Protein AF-A0A3B0ZGE5-F1 (afdb_monomer)

Structure (mmCIF, N/CA/C/O backbone):
data_AF-A0A3B0ZGE5-F1
#
_entry.id   AF-A0A3B0ZGE5-F1
#
loop_
_atom_site.group_PDB
_atom_site.id
_atom_site.type_symbol
_atom_site.label_atom_id
_atom_site.label_alt_id
_atom_site.label_comp_id
_atom_site.label_asym_id
_atom_site.label_entity_id
_atom_site.label_seq_id
_atom_site.pdbx_PDB_ins_code
_atom_site.Cartn_x
_atom_site.Cartn_y
_atom_site.Cartn_z
_atom_site.occupancy
_atom_site.B_iso_or_equiv
_atom_site.auth_seq_id
_atom_site.auth_comp_id
_atom_site.auth_asym_id
_atom_site.auth_atom_id
_atom_site.pdbx_PDB_model_num
ATOM 1 N N . ALA A 1 1 ? -12.308 -19.218 6.297 1.00 45.34 1 ALA A N 1
ATOM 2 C CA . ALA A 1 1 ? -11.127 -18.395 6.639 1.00 45.34 1 ALA A CA 1
ATOM 3 C C . ALA A 1 1 ? -11.142 -17.140 5.770 1.00 45.34 1 ALA A C 1
ATOM 5 O O . ALA A 1 1 ? -11.259 -17.265 4.559 1.00 45.34 1 ALA A O 1
ATOM 6 N N . GLY A 1 2 ? -11.146 -15.946 6.369 1.00 51.28 2 GLY A N 1
ATOM 7 C CA . GLY A 1 2 ? -11.270 -14.687 5.628 1.00 51.28 2 GLY A CA 1
ATOM 8 C C . GLY A 1 2 ? -10.022 -14.375 4.798 1.00 51.28 2 GLY A C 1
ATOM 9 O O . GLY A 1 2 ? -8.905 -14.608 5.249 1.00 51.28 2 GLY A O 1
ATOM 10 N N . VAL A 1 3 ? -10.225 -13.800 3.610 1.00 68.50 3 VAL A N 1
ATOM 11 C CA . VAL A 1 3 ? -9.197 -13.315 2.660 1.00 68.50 3 VAL A CA 1
ATOM 12 C C . VAL A 1 3 ? -8.118 -12.409 3.283 1.00 68.50 3 VAL A C 1
ATOM 14 O O . VAL A 1 3 ? -7.049 -12.223 2.701 1.00 68.50 3 VAL A O 1
ATOM 17 N N . HIS A 1 4 ? -8.344 -11.892 4.494 1.00 68.44 4 HIS A N 1
ATOM 18 C CA . HIS A 1 4 ? -7.355 -11.185 5.299 1.00 68.44 4 HIS A CA 1
ATOM 19 C C . HIS A 1 4 ? -7.366 -11.669 6.753 1.00 68.44 4 HIS A C 1
ATOM 21 O O . HIS A 1 4 ? -8.420 -11.804 7.367 1.00 68.44 4 HIS A O 1
ATOM 27 N N . SER A 1 5 ? -6.173 -11.868 7.319 1.00 76.19 5 SER A N 1
ATOM 28 C CA . SER A 1 5 ? -5.967 -12.317 8.704 1.00 76.19 5 SER A CA 1
ATOM 29 C C . SER A 1 5 ? -6.004 -11.190 9.742 1.00 76.19 5 SER A C 1
ATOM 31 O O . SER A 1 5 ? -6.060 -11.453 10.939 1.00 76.19 5 SER A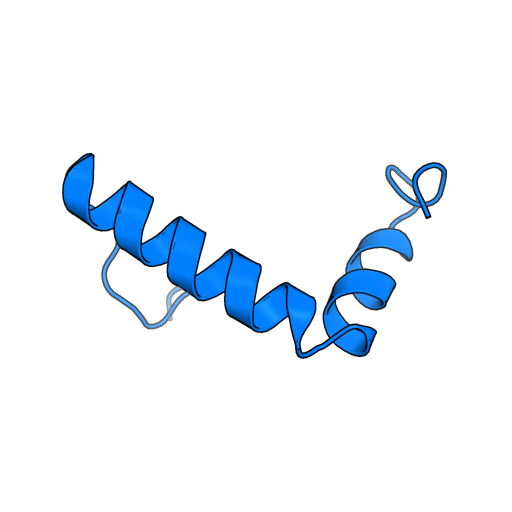 O 1
ATOM 33 N N . LYS A 1 6 ? -5.955 -9.923 9.309 1.00 83.00 6 LYS A N 1
ATOM 34 C CA . LYS A 1 6 ? -5.917 -8.755 10.201 1.00 83.00 6 LYS A CA 1
ATOM 35 C C . LYS A 1 6 ? -7.305 -8.148 10.367 1.00 83.00 6 LYS A C 1
ATOM 37 O O . 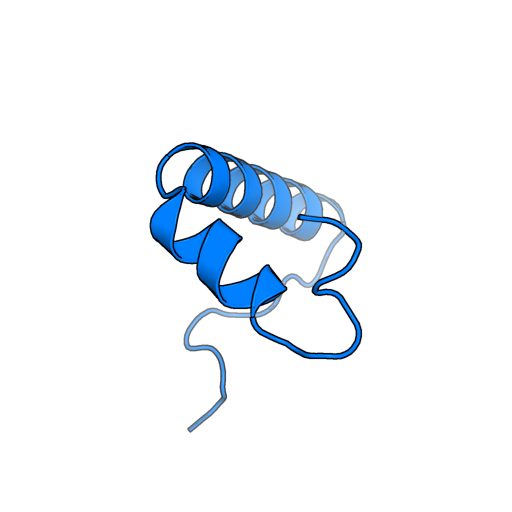LYS A 1 6 ? -8.017 -7.974 9.381 1.00 83.00 6 LYS A O 1
ATOM 42 N N . SER A 1 7 ? -7.628 -7.713 11.586 1.00 86.88 7 SER A N 1
ATOM 43 C CA . SER A 1 7 ? -8.866 -6.978 11.866 1.00 86.88 7 SER A CA 1
ATOM 44 C C . SER A 1 7 ? -9.023 -5.779 10.920 1.00 86.88 7 SER A C 1
ATOM 46 O O . SER A 1 7 ? -8.039 -5.060 10.688 1.00 86.88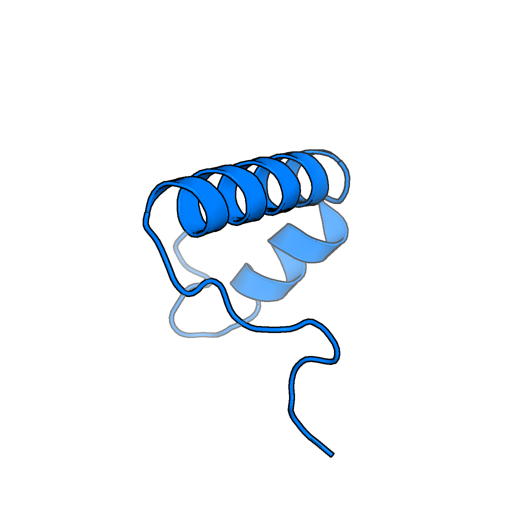 7 SER A O 1
ATOM 48 N N . PRO A 1 8 ? -10.226 -5.515 10.380 1.00 89.50 8 PRO A N 1
ATOM 49 C CA . PRO A 1 8 ? -10.474 -4.380 9.491 1.00 89.50 8 PRO A CA 1
ATOM 50 C C . PRO A 1 8 ? -10.278 -3.042 10.218 1.00 89.50 8 PRO A C 1
ATOM 52 O O . PRO A 1 8 ? -10.253 -2.972 11.447 1.00 89.50 8 PRO A O 1
ATOM 55 N N . ALA A 1 9 ? -10.035 -1.959 9.473 1.00 94.00 9 ALA A N 1
ATOM 56 C CA . ALA A 1 9 ? -10.047 -0.620 10.067 1.00 94.00 9 ALA A CA 1
ATOM 57 C C . ALA A 1 9 ? -11.498 -0.211 10.337 1.00 94.00 9 ALA A C 1
ATOM 59 O O . ALA A 1 9 ? -12.325 -0.318 9.439 1.00 94.00 9 ALA A O 1
ATOM 60 N N . ARG A 1 10 ? -11.796 0.259 11.553 1.00 94.94 10 ARG A N 1
ATOM 61 C CA . ARG A 1 10 ? -13.151 0.693 11.943 1.00 94.94 10 ARG A CA 1
ATOM 62 C C . ARG A 1 10 ? -13.292 2.214 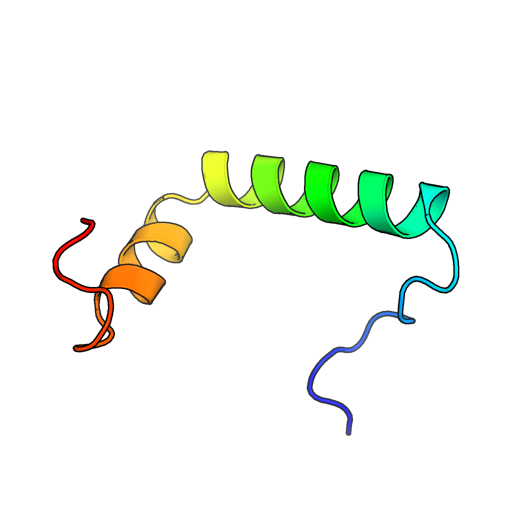12.035 1.00 94.94 10 ARG A C 1
ATOM 64 O O . ARG A 1 10 ? -14.384 2.715 12.251 1.00 94.94 10 ARG A O 1
ATOM 71 N N . ASN A 1 11 ? -12.195 2.957 11.881 1.00 96.62 11 ASN A N 1
ATOM 72 C CA . ASN A 1 11 ? -12.199 4.418 11.894 1.00 96.62 11 ASN A CA 1
ATOM 73 C C . ASN A 1 11 ? -11.147 5.018 10.946 1.00 96.62 11 ASN A C 1
ATOM 75 O O . ASN A 1 11 ? -10.220 4.344 10.481 1.00 96.62 11 ASN A O 1
ATOM 79 N N . 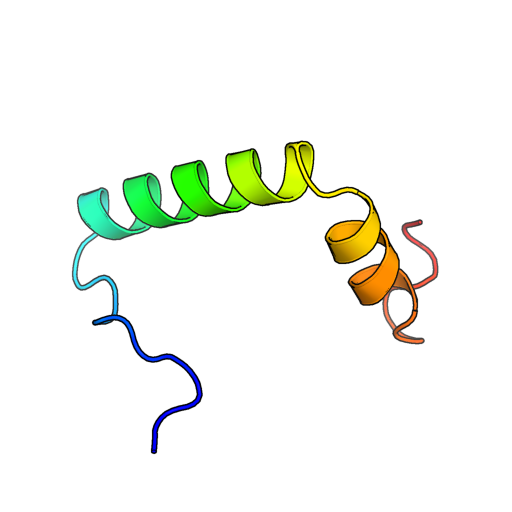LYS A 1 12 ? -11.276 6.325 10.690 1.00 96.88 12 LYS A N 1
ATOM 80 C CA . LYS A 1 12 ? -10.454 7.069 9.721 1.00 96.88 12 LYS A CA 1
ATOM 81 C C . LYS A 1 12 ? -8.965 7.096 10.096 1.00 96.88 12 LYS A C 1
ATOM 83 O O . LYS A 1 12 ? -8.114 6.996 9.215 1.00 96.88 12 LYS A O 1
ATOM 88 N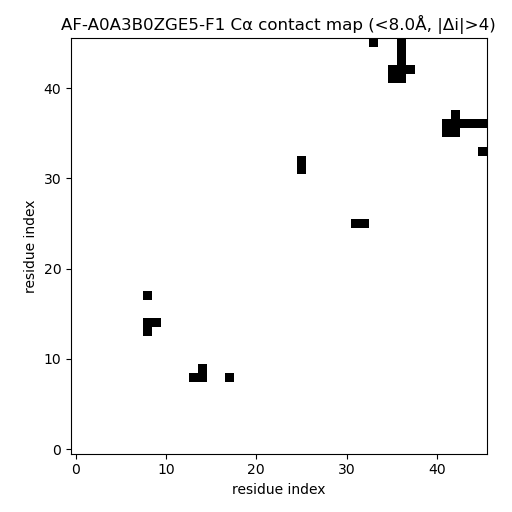 N . LYS A 1 13 ? -8.633 7.179 11.393 1.00 96.88 13 LYS A N 1
ATOM 89 C CA . LYS A 1 13 ? -7.242 7.174 11.893 1.00 96.88 13 LYS A CA 1
ATOM 90 C C . LYS A 1 13 ? -6.562 5.828 11.620 1.00 96.88 13 LYS A C 1
ATOM 92 O O . LYS A 1 13 ? -5.452 5.791 11.090 1.00 96.88 13 LYS A O 1
ATOM 97 N N . GLN A 1 14 ? -7.253 4.728 11.915 1.00 95.81 14 GLN A N 1
ATOM 98 C CA . GLN A 1 14 ? -6.780 3.371 11.638 1.00 95.81 14 GLN A CA 1
ATOM 99 C C . GLN A 1 14 ? -6.615 3.129 10.137 1.00 95.81 14 GLN A C 1
ATOM 101 O O . GLN A 1 14 ? -5.614 2.542 9.729 1.00 95.81 14 GLN A O 1
ATOM 106 N N . LEU A 1 15 ? -7.560 3.600 9.315 1.00 95.81 15 LEU A N 1
ATOM 107 C CA . LEU A 1 15 ? -7.477 3.455 7.863 1.00 95.81 15 LEU A CA 1
ATOM 108 C C . LEU A 1 15 ? -6.232 4.158 7.312 1.00 95.81 15 LEU A C 1
ATOM 110 O O . LEU A 1 15 ? -5.432 3.522 6.631 1.00 95.81 15 LEU A O 1
ATOM 114 N N . LYS A 1 16 ? -6.016 5.427 7.682 1.00 97.38 16 LYS A N 1
ATOM 115 C CA . LYS A 1 16 ? -4.828 6.194 7.270 1.00 97.38 16 LYS A CA 1
ATOM 116 C C . LYS A 1 16 ? -3.528 5.479 7.640 1.00 97.38 16 LYS A C 1
ATOM 118 O O . LYS A 1 16 ? -2.658 5.315 6.791 1.00 97.38 16 LYS A O 1
ATOM 123 N N . SER A 1 17 ? -3.411 5.011 8.882 1.00 96.00 17 SER A N 1
ATOM 124 C CA . SER A 1 17 ? -2.217 4.294 9.349 1.00 96.00 17 SER A CA 1
ATOM 125 C C . SER A 1 17 ? -1.959 3.009 8.549 1.00 96.00 17 SER A C 1
ATOM 127 O O . SER A 1 17 ? -0.833 2.774 8.102 1.00 96.00 17 SER A O 1
ATOM 129 N N . LYS A 1 18 ? -3.003 2.208 8.293 1.00 95.06 18 LYS A N 1
ATOM 130 C CA . LYS A 1 18 ? -2.880 0.970 7.506 1.00 95.06 18 LYS A CA 1
ATOM 131 C C . LYS A 1 18 ? -2.502 1.242 6.055 1.00 95.06 18 LYS A C 1
ATOM 133 O O . LYS A 1 18 ? -1.620 0.560 5.539 1.00 95.06 18 LYS A O 1
ATOM 138 N N . VAL A 1 19 ? -3.121 2.241 5.424 1.00 95.25 19 VAL A N 1
ATOM 139 C CA . VAL A 1 19 ? -2.795 2.650 4.050 1.00 95.25 19 VAL A CA 1
ATOM 140 C C . VAL A 1 19 ? -1.336 3.0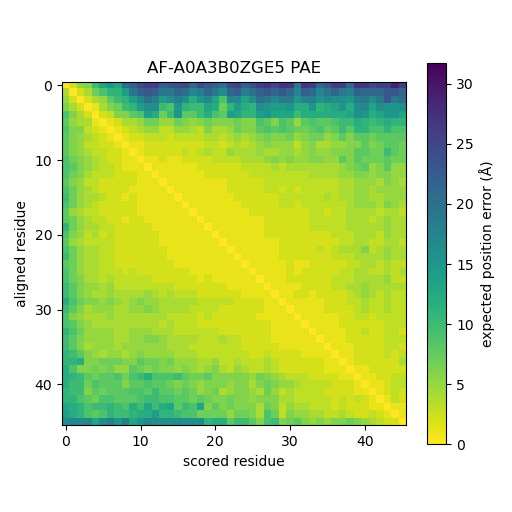93 3.967 1.00 95.25 19 VAL A C 1
ATOM 142 O O . VAL A 1 19 ? -0.598 2.567 3.142 1.00 95.25 19 VAL A O 1
ATOM 145 N N . LEU A 1 20 ? -0.873 3.964 4.868 1.00 97.44 20 LEU A N 1
ATOM 146 C CA . LEU A 1 20 ? 0.522 4.421 4.885 1.00 97.44 20 LEU A CA 1
ATOM 147 C C . LEU A 1 20 ? 1.516 3.266 5.047 1.00 97.44 20 LEU A C 1
ATOM 149 O O . LEU A 1 20 ? 2.506 3.189 4.320 1.00 97.44 20 LEU A O 1
ATOM 153 N N . SER A 1 21 ? 1.246 2.350 5.979 1.00 95.56 21 SER A N 1
ATOM 154 C CA . SER A 1 21 ? 2.073 1.156 6.171 1.00 95.56 21 SER A CA 1
ATOM 155 C C . SER A 1 21 ? 2.109 0.287 4.909 1.00 95.56 21 SER A C 1
ATOM 157 O O . SER A 1 21 ? 3.180 -0.171 4.506 1.00 95.56 21 SER A O 1
ATOM 159 N N . HIS A 1 22 ? 0.962 0.107 4.250 1.00 93.94 22 HIS A N 1
ATOM 160 C CA . HIS A 1 22 ? 0.865 -0.679 3.026 1.00 93.94 22 HIS A CA 1
ATOM 161 C C . HIS A 1 22 ? 1.624 -0.035 1.861 1.00 93.94 22 HIS A C 1
ATOM 163 O O . HIS A 1 22 ? 2.424 -0.710 1.219 1.00 93.94 22 HIS A O 1
ATOM 169 N N . MET A 1 23 ? 1.450 1.267 1.632 1.00 95.56 23 MET A N 1
ATOM 170 C CA . MET A 1 23 ? 2.130 1.984 0.548 1.00 95.56 23 MET A CA 1
ATOM 171 C C . MET A 1 23 ? 3.653 1.966 0.725 1.00 95.56 23 MET A C 1
ATOM 173 O O . MET A 1 23 ? 4.375 1.694 -0.230 1.00 95.56 23 MET A O 1
ATOM 177 N N . ARG A 1 24 ? 4.159 2.142 1.955 1.00 97.06 24 ARG A N 1
ATOM 178 C CA . ARG A 1 24 ? 5.600 2.006 2.250 1.00 97.06 24 ARG A CA 1
ATOM 179 C C . ARG A 1 24 ? 6.124 0.594 1.988 1.00 97.06 24 ARG A C 1
ATOM 181 O O . ARG A 1 24 ? 7.261 0.429 1.563 1.00 97.06 24 ARG A O 1
ATOM 188 N N . MET A 1 25 ? 5.317 -0.434 2.252 1.00 95.44 25 MET A N 1
ATOM 189 C CA . MET A 1 25 ? 5.685 -1.816 1.936 1.00 95.44 25 MET A CA 1
ATOM 190 C C . MET A 1 25 ? 5.735 -2.051 0.422 1.00 95.44 25 MET A C 1
ATOM 192 O O . MET A 1 25 ? 6.668 -2.704 -0.034 1.00 95.44 25 MET A O 1
ATOM 196 N N . LEU A 1 26 ? 4.793 -1.492 -0.347 1.00 94.81 26 LEU A N 1
ATOM 197 C CA . LEU A 1 26 ? 4.802 -1.580 -1.812 1.00 94.81 26 LEU A CA 1
ATOM 198 C C . LEU A 1 26 ? 6.036 -0.903 -2.414 1.00 94.81 26 LEU A C 1
ATOM 200 O O . LEU A 1 26 ? 6.685 -1.494 -3.269 1.00 94.81 26 LEU A O 1
ATOM 204 N N . GLN A 1 27 ? 6.418 0.271 -1.906 1.00 95.06 27 GLN A N 1
ATOM 205 C CA . GLN A 1 27 ? 7.636 0.971 -2.338 1.00 95.06 27 GLN A CA 1
ATOM 206 C C . GLN A 1 27 ? 8.906 0.122 -2.164 1.00 95.06 27 GLN A C 1
ATOM 208 O O . GLN A 1 27 ? 9.812 0.198 -2.983 1.00 95.06 27 GLN A O 1
ATOM 213 N N . LYS A 1 28 ? 8.974 -0.711 -1.117 1.00 96.88 28 LYS A N 1
ATOM 214 C CA . LYS A 1 28 ? 10.125 -1.593 -0.847 1.00 96.88 28 LYS A CA 1
ATOM 215 C C . LYS A 1 28 ? 10.077 -2.927 -1.598 1.00 96.88 28 LYS A C 1
ATOM 217 O O . LYS A 1 28 ? 11.030 -3.694 -1.514 1.00 96.88 28 LYS A O 1
ATOM 222 N N . ARG A 1 29 ? 8.958 -3.250 -2.251 1.00 95.56 29 ARG A N 1
ATOM 223 C CA . ARG A 1 29 ? 8.700 -4.552 -2.891 1.00 95.56 29 ARG A CA 1
ATOM 224 C C . ARG A 1 29 ? 8.180 -4.342 -4.316 1.00 95.56 29 ARG A C 1
ATOM 226 O O . ARG A 1 29 ? 6.986 -4.550 -4.566 1.00 95.56 29 ARG A O 1
ATOM 233 N N . PRO A 1 30 ? 9.049 -3.893 -5.242 1.00 92.94 30 PRO A N 1
ATOM 234 C CA . PRO A 1 30 ? 8.658 -3.588 -6.619 1.00 92.94 30 PRO A CA 1
ATOM 235 C C . PRO A 1 30 ? 8.117 -4.819 -7.361 1.00 92.94 30 PRO A C 1
ATOM 237 O O . PRO A 1 30 ? 7.207 -4.698 -8.177 1.00 92.94 30 PRO A O 1
ATOM 240 N N . ASP A 1 31 ? 8.584 -6.018 -7.002 1.00 95.00 31 ASP A N 1
ATOM 241 C CA . ASP A 1 31 ? 8.068 -7.310 -7.468 1.00 95.00 31 ASP A CA 1
ATOM 242 C C . ASP A 1 31 ? 6.552 -7.446 -7.246 1.00 95.00 31 ASP A C 1
ATOM 244 O O . ASP A 1 31 ? 5.806 -7.907 -8.118 1.00 95.00 31 ASP A O 1
ATOM 248 N N . ARG A 1 32 ? 6.073 -6.990 -6.085 1.00 93.81 32 ARG A N 1
ATOM 249 C CA . ARG A 1 32 ? 4.657 -7.043 -5.723 1.00 93.81 32 ARG A CA 1
ATOM 250 C C . ARG A 1 32 ? 3.830 -6.042 -6.521 1.00 93.81 32 ARG A C 1
ATOM 252 O O . ARG A 1 32 ? 2.695 -6.352 -6.872 1.00 93.81 32 ARG A O 1
ATOM 259 N N . VAL A 1 33 ? 4.396 -4.869 -6.796 1.00 93.06 33 VAL A N 1
ATOM 260 C CA . VAL A 1 33 ? 3.766 -3.821 -7.607 1.00 93.06 33 VAL A CA 1
ATOM 261 C C . VAL A 1 33 ? 3.610 -4.300 -9.050 1.00 93.06 33 VAL A C 1
ATOM 263 O O . VAL A 1 33 ? 2.495 -4.310 -9.568 1.00 93.06 33 VAL A O 1
ATOM 266 N N . ALA A 1 34 ? 4.684 -4.823 -9.647 1.00 92.88 34 ALA A N 1
ATOM 267 C CA . ALA A 1 34 ? 4.681 -5.362 -11.007 1.00 92.88 34 ALA A CA 1
ATOM 268 C C . ALA A 1 34 ? 3.642 -6.479 -11.205 1.00 92.88 34 ALA A C 1
ATOM 270 O O . ALA A 1 34 ? 3.045 -6.603 -12.274 1.00 92.88 34 ALA A O 1
ATOM 271 N N . LYS A 1 35 ? 3.371 -7.284 -10.167 1.00 93.94 35 LYS A N 1
ATOM 272 C CA . LYS A 1 35 ? 2.347 -8.336 -10.230 1.00 93.94 35 LYS A CA 1
ATOM 273 C C . LYS A 1 35 ? 0.940 -7.783 -10.484 1.00 93.94 35 LYS A C 1
ATOM 275 O O . LYS A 1 35 ? 0.178 -8.448 -11.180 1.00 93.94 35 LYS A O 1
ATOM 280 N N . TYR A 1 36 ? 0.592 -6.609 -9.951 1.00 91.00 36 TYR A N 1
ATOM 281 C CA . TYR A 1 36 ? -0.728 -6.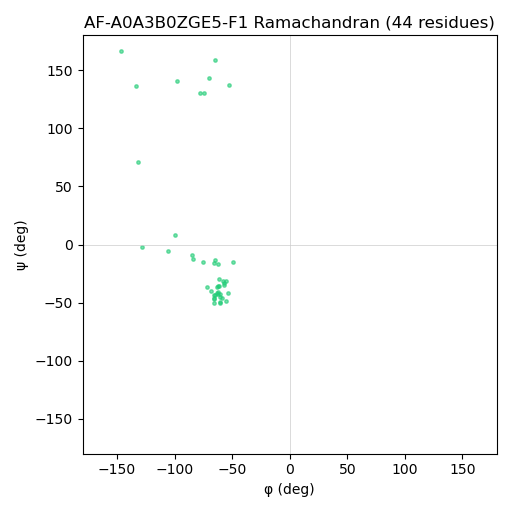012 -10.189 1.00 91.00 36 TYR A CA 1
ATOM 282 C C . TYR A 1 36 ? -0.906 -5.645 -11.658 1.00 91.00 36 TYR A C 1
ATOM 284 O O . TYR A 1 36 ? -1.925 -5.984 -12.254 1.00 91.00 36 TYR A O 1
ATOM 292 N N . PHE A 1 37 ? 0.120 -5.059 -12.269 1.00 92.81 37 PHE A N 1
ATOM 293 C CA . PHE A 1 37 ? 0.069 -4.654 -13.669 1.00 92.81 37 PHE A CA 1
ATOM 294 C C . PHE A 1 37 ? -0.048 -5.824 -14.648 1.00 92.81 37 PHE A C 1
ATOM 296 O O . PHE A 1 37 ? 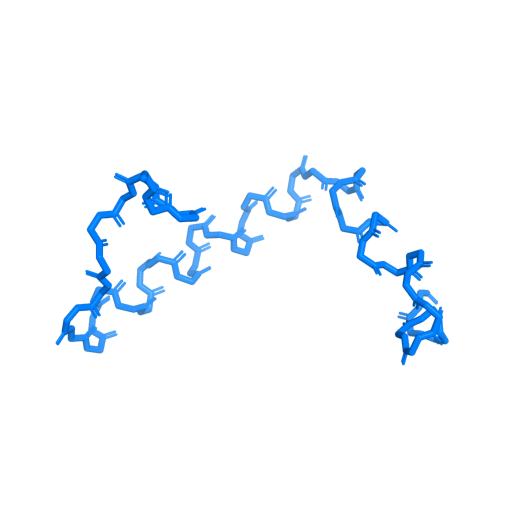-0.499 -5.624 -15.760 1.00 92.81 37 PHE A O 1
ATOM 303 N N . ARG A 1 38 ? 0.215 -7.075 -14.249 1.00 93.00 38 ARG A N 1
ATOM 304 C CA . ARG A 1 38 ? -0.053 -8.247 -15.111 1.00 93.00 38 ARG A CA 1
ATOM 305 C C . ARG A 1 38 ? -1.539 -8.465 -15.412 1.00 93.00 38 ARG A C 1
ATOM 307 O O . ARG A 1 38 ? -1.871 -9.284 -16.262 1.00 93.00 38 ARG A O 1
ATOM 314 N N . HIS A 1 39 ? -2.440 -7.797 -14.693 1.00 94.38 39 HIS A N 1
ATOM 315 C CA . HIS A 1 39 ? -3.869 -7.944 -14.918 1.00 94.38 39 HIS A CA 1
ATOM 316 C C . HIS A 1 39 ? -4.308 -7.139 -16.160 1.00 94.38 39 HIS A C 1
ATOM 318 O O . HIS A 1 39 ? -4.043 -5.936 -16.230 1.00 94.38 39 HIS A O 1
ATOM 324 N N . PRO A 1 40 ? -5.056 -7.741 -17.106 1.00 93.50 40 PRO A N 1
ATOM 325 C CA . PRO A 1 40 ? -5.304 -7.164 -18.435 1.00 93.50 40 PRO A CA 1
ATOM 326 C C . PRO A 1 40 ? -5.973 -5.785 -18.400 1.00 93.50 40 PRO A C 1
ATOM 328 O O . PRO A 1 40 ? -5.711 -4.943 -19.248 1.00 93.50 40 PRO A O 1
ATOM 331 N N . LYS A 1 41 ? -6.803 -5.518 -17.385 1.00 93.56 41 LYS A N 1
ATOM 332 C CA . LYS A 1 41 ? -7.497 -4.227 -17.230 1.00 93.56 41 LYS A CA 1
ATOM 333 C C . LYS A 1 41 ? -6.626 -3.075 -16.727 1.00 93.56 41 LYS A C 1
ATOM 335 O O . LYS A 1 41 ? -7.078 -1.942 -16.781 1.00 93.56 41 LYS A O 1
ATOM 340 N N . ILE A 1 42 ? -5.446 -3.350 -16.181 1.00 91.06 42 ILE A N 1
ATOM 341 C CA . ILE A 1 42 ? -4.576 -2.326 -15.574 1.00 91.06 42 ILE A CA 1
ATOM 342 C C . ILE A 1 42 ? -3.149 -2.358 -16.117 1.00 91.06 42 ILE A C 1
ATOM 344 O O . ILE A 1 42 ? -2.353 -1.502 -15.758 1.00 91.06 42 ILE A O 1
ATOM 348 N N . PHE A 1 43 ? -2.836 -3.296 -17.013 1.00 90.88 43 PHE A N 1
ATOM 349 C CA . PHE A 1 43 ? -1.525 -3.425 -17.649 1.00 90.88 43 PHE A CA 1
ATOM 350 C C . PHE A 1 43 ? -1.051 -2.150 -18.354 1.00 90.88 43 PHE A C 1
ATOM 352 O O . PHE A 1 43 ? 0.136 -1.859 -18.339 1.00 90.88 43 PHE A O 1
ATOM 359 N N . TYR A 1 44 ? -1.973 -1.349 -18.895 1.00 91.50 44 TYR A N 1
ATOM 360 C CA . TYR A 1 44 ? -1.652 -0.093 -19.581 1.00 91.50 44 TYR A CA 1
ATOM 361 C C . TYR A 1 44 ? -0.982 0.969 -18.690 1.00 91.50 44 TYR A C 1
ATOM 363 O O . TYR A 1 44 ? -0.460 1.946 -19.212 1.00 91.50 44 TYR A O 1
ATOM 371 N N . ALA A 1 45 ? -1.054 0.823 -17.365 1.00 86.06 45 ALA A N 1
ATOM 372 C CA . ALA A 1 45 ? -0.549 1.803 -16.407 1.00 86.06 45 ALA A CA 1
ATOM 373 C C . ALA A 1 45 ? 0.838 1.445 -15.835 1.00 86.06 45 ALA A C 1
ATOM 375 O O . ALA A 1 45 ? 1.265 2.079 -14.868 1.00 86.06 45 ALA A O 1
ATOM 376 N N . ALA A 1 46 ? 1.484 0.405 -16.377 1.00 78.12 46 ALA A N 1
ATOM 377 C CA . ALA A 1 46 ? 2.844 0.001 -16.023 1.00 78.12 46 ALA A CA 1
ATOM 378 C C . ALA A 1 46 ? 3.905 0.956 -16.581 1.00 78.12 46 ALA A C 1
ATOM 380 O O . ALA A 1 46 ? 3.685 1.502 -17.685 1.00 78.12 46 ALA A O 1
#

Solvent-accessible surface area (backbone atoms only — not comparable to full-atom values): 2966 Å² total; per-residue (Å²): 135,70,100,59,92,65,84,78,68,90,48,72,70,52,40,52,54,52,50,54,54,48,53,58,48,42,74,76,31,59,73,64,53,56,56,57,33,72,39,85,92,47,36,88,77,106

Radius of gyration: 13.43 Å; Cα contacts (8 Å, |Δi|>4): 15; chains: 1; bounding box: 23×26×32 Å

Organism: NCBI:txid652676

Secondary structure (DSSP, 8-state):
--S-SSPPP-SHHHHHHHHHHHHHHHHT-HHHHHHHHTSTTTGGG-

pLDDT: mean 89.97, std 11.14, range [45.34, 97.44]

Sequence (46 aa):
AGVHSKSPARNKKQLKSKVLSHMRMLQKRPDRVAKYFRHPKIFYAA

Foldseek 3Di:
DDPDPDDDDPDPVSVVVVVVVVVVVCVVCVVVVVVVLVDPVNVVVD

Mean predicted aligned error: 5.11 Å